Protein AF-A0A819M602-F1 (afdb_monomer_lite)

Secondary structure (DSSP, 8-state):
---------SSS-S---SSTTSHHHHHHHHHHHHH--S--TTTHHHHHHHHHHHHHHHHHTTTT-THHHHHHHHTTHHHHHHHHHTSHHHHHHHHHHHH--

InterPro domains:
  IPR019155 CLEC16A/TT9, N-terminal [PF09758] (51-88)
  IPR039272 CLEC16A/TT9 [PTHR21481] (13-89)

Sequence (101 aa):
MSVFTRAKNGLFGQIKPKNPHSLENLKYLYGVLSRNPTISDANRDLLIETLRFISEILLWGDQNDTSVFDVFLERGMLTFFLNYMRQKKWTLYLWSSVTNA

Structure (mmCIF, N/CA/C/O backbone):
data_AF-A0A819M602-F1
#
_entry.id   AF-A0A819M602-F1
#
loop_
_atom_site.group_PDB
_atom_site.id
_atom_site.type_symbol
_atom_site.label_atom_id
_atom_site.label_alt_id
_atom_site.label_comp_id
_atom_site.label_asym_id
_atom_site.label_entity_id
_atom_site.label_seq_id
_atom_site.pdbx_PDB_ins_code
_atom_site.Cartn_x
_atom_site.Cartn_y
_atom_site.Cartn_z
_atom_site.occupancy
_atom_site.B_iso_or_equiv
_atom_site.auth_seq_id
_atom_site.auth_comp_id
_atom_site.auth_asym_id
_atom_site.auth_atom_id
_atom_site.pdbx_PDB_model_num
ATOM 1 N N . MET A 1 1 ? 10.816 27.356 18.719 1.00 39.75 1 MET A N 1
ATOM 2 C CA . MET A 1 1 ? 11.761 26.783 17.736 1.00 39.75 1 MET A CA 1
ATOM 3 C C . MET A 1 1 ? 12.659 25.769 18.436 1.00 39.75 1 MET A C 1
ATOM 5 O O . MET A 1 1 ? 13.724 26.128 18.911 1.00 39.75 1 MET A O 1
ATOM 9 N N . SER A 1 2 ? 12.214 24.522 18.562 1.00 30.66 2 SER A N 1
ATOM 10 C CA . SER A 1 2 ? 13.114 23.368 18.664 1.00 30.66 2 SER A CA 1
ATOM 11 C C . SER A 1 2 ? 12.314 22.159 18.207 1.00 30.66 2 SER A C 1
ATOM 13 O O . SER A 1 2 ? 11.251 21.855 18.745 1.00 30.66 2 SER A O 1
ATOM 15 N N . VAL A 1 3 ? 12.763 21.613 17.088 1.00 46.00 3 VAL A N 1
ATOM 16 C CA . VAL A 1 3 ? 12.101 20.600 16.278 1.00 46.00 3 VAL A CA 1
ATOM 17 C C . VAL A 1 3 ? 12.212 19.260 16.998 1.00 46.00 3 VAL A C 1
ATOM 19 O O . VAL A 1 3 ? 13.266 18.911 17.521 1.00 46.00 3 VAL A O 1
ATOM 22 N N . PHE A 1 4 ? 11.103 18.523 17.037 1.00 44.53 4 PHE A N 1
ATOM 23 C CA . PHE A 1 4 ? 11.009 17.175 17.584 1.00 44.53 4 PHE A CA 1
ATOM 24 C C . PHE A 1 4 ? 12.048 16.241 16.945 1.00 44.53 4 PHE A C 1
ATOM 26 O O . PHE A 1 4 ? 11.855 15.727 15.845 1.00 44.53 4 PHE A O 1
ATOM 33 N N . THR A 1 5 ? 13.115 15.946 17.679 1.00 50.72 5 THR A N 1
ATOM 34 C CA . THR A 1 5 ? 13.970 14.786 17.423 1.00 50.72 5 THR A CA 1
ATOM 35 C C . THR A 1 5 ? 13.377 13.601 18.179 1.00 50.72 5 THR A C 1
ATOM 37 O O . THR A 1 5 ? 13.715 13.359 19.335 1.00 50.72 5 THR A O 1
ATOM 40 N N . ARG A 1 6 ? 12.463 12.851 17.552 1.00 43.16 6 ARG A N 1
ATOM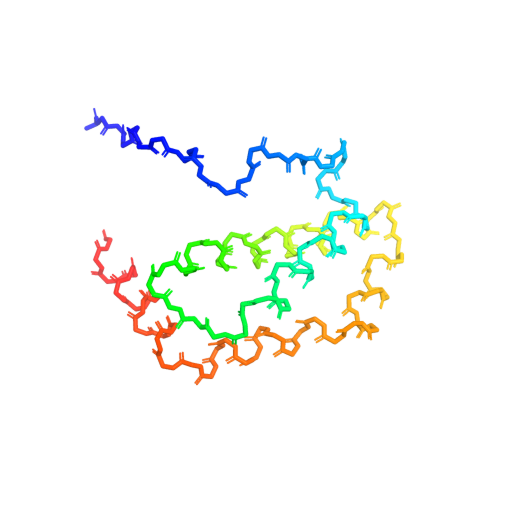 41 C CA . ARG A 1 6 ? 12.082 11.515 18.037 1.00 43.16 6 ARG A CA 1
ATOM 42 C C . ARG A 1 6 ? 12.502 10.484 17.002 1.00 43.16 6 ARG A C 1
ATOM 44 O O . ARG A 1 6 ? 11.979 10.442 15.893 1.00 43.16 6 ARG A O 1
ATOM 51 N N . ALA A 1 7 ? 13.498 9.693 17.388 1.00 43.31 7 ALA A N 1
ATOM 52 C CA . ALA A 1 7 ? 14.103 8.631 16.605 1.00 43.31 7 ALA A CA 1
ATOM 53 C C . ALA A 1 7 ? 13.045 7.708 15.969 1.00 43.31 7 ALA A C 1
ATOM 55 O O . ALA A 1 7 ? 12.325 7.001 16.672 1.00 43.31 7 ALA A O 1
ATOM 56 N N . LYS A 1 8 ? 12.988 7.681 14.630 1.00 47.97 8 LYS A N 1
ATOM 57 C CA . LYS A 1 8 ? 12.273 6.666 13.839 1.00 47.97 8 LYS A CA 1
ATOM 58 C C . LYS A 1 8 ? 13.212 5.485 13.536 1.00 47.97 8 LYS A C 1
ATOM 60 O O . LYS A 1 8 ? 13.478 5.178 12.380 1.00 47.97 8 LYS A O 1
ATOM 65 N N . ASN A 1 9 ? 13.718 4.819 14.574 1.00 47.09 9 ASN A N 1
ATOM 66 C CA . ASN A 1 9 ? 14.363 3.508 14.442 1.00 47.09 9 ASN A CA 1
ATOM 67 C C . ASN A 1 9 ? 13.384 2.460 14.975 1.00 47.09 9 ASN A C 1
ATOM 69 O O . ASN A 1 9 ? 13.173 2.391 16.181 1.00 47.09 9 ASN A O 1
ATOM 73 N N . GLY A 1 10 ? 12.757 1.676 14.092 1.00 46.91 10 GLY A N 1
ATOM 74 C CA . GLY A 1 10 ? 11.834 0.636 14.559 1.00 46.91 10 GLY A CA 1
ATOM 75 C C . GLY A 1 10 ? 11.348 -0.408 13.557 1.00 46.91 10 GLY A C 1
ATOM 76 O O . GLY A 1 10 ? 11.120 -1.531 13.980 1.00 46.91 10 GLY A O 1
ATOM 77 N N . LEU A 1 11 ? 11.203 -0.111 12.257 1.00 52.44 11 LEU A N 1
ATOM 78 C CA . LEU A 1 11 ? 10.631 -1.093 11.302 1.00 52.44 11 LEU A CA 1
ATOM 79 C C . LEU A 1 11 ? 11.243 -1.083 9.884 1.00 52.44 11 LEU A C 1
ATOM 81 O O . LEU A 1 11 ? 10.954 -1.972 9.093 1.00 52.44 11 LEU A O 1
ATOM 85 N N . PHE A 1 12 ? 12.110 -0.118 9.559 1.00 53.25 12 PHE A N 1
ATOM 86 C CA . PHE A 1 12 ? 12.689 0.065 8.212 1.00 53.25 12 PHE A CA 1
ATOM 87 C C . PHE A 1 12 ? 14.222 -0.088 8.171 1.00 53.25 12 PHE A C 1
ATOM 89 O O . PHE A 1 12 ? 14.870 0.314 7.207 1.00 53.25 12 PHE A O 1
ATOM 96 N N . GLY A 1 13 ? 14.823 -0.611 9.245 1.00 49.00 13 GLY A N 1
ATOM 97 C CA . GLY A 1 13 ? 16.279 -0.658 9.430 1.00 49.00 13 GLY A CA 1
ATOM 98 C C . GLY A 1 13 ? 16.998 -1.807 8.722 1.00 49.00 13 GLY A C 1
ATOM 99 O O . GLY A 1 13 ? 18.222 -1.865 8.771 1.00 49.00 13 GLY A O 1
ATOM 100 N N . GLN A 1 14 ? 16.279 -2.725 8.077 1.00 54.75 14 GLN A N 1
ATOM 101 C CA . GLN A 1 14 ? 16.887 -3.882 7.428 1.00 54.75 14 GLN A CA 1
ATOM 102 C C . GLN A 1 14 ? 16.366 -3.981 5.994 1.00 54.75 14 GLN A C 1
ATOM 104 O O . GLN A 1 14 ? 15.205 -4.294 5.764 1.00 54.75 14 GLN A O 1
ATOM 109 N N . ILE A 1 15 ? 17.271 -3.699 5.049 1.00 54.16 15 ILE A N 1
ATOM 110 C CA . ILE A 1 15 ? 17.103 -3.743 3.588 1.00 54.16 15 ILE A CA 1
ATOM 111 C C . ILE A 1 15 ? 16.319 -2.546 3.017 1.00 54.16 15 ILE A C 1
ATOM 113 O O . ILE A 1 15 ? 15.175 -2.656 2.588 1.00 54.16 15 ILE A O 1
ATOM 117 N N . LYS A 1 16 ? 16.973 -1.377 2.946 1.00 51.16 16 LYS A N 1
ATOM 118 C CA . LYS A 1 16 ? 16.595 -0.369 1.945 1.00 51.16 16 LYS A CA 1
ATOM 119 C C . LYS A 1 16 ? 17.098 -0.858 0.578 1.00 51.16 16 LYS A C 1
ATOM 121 O O . LYS A 1 16 ? 18.309 -1.065 0.454 1.00 51.16 16 LYS A O 1
ATOM 126 N N . PRO A 1 17 ? 16.235 -1.055 -0.432 1.00 54.47 17 PRO A N 1
ATOM 127 C CA . PRO A 1 17 ? 16.694 -1.360 -1.782 1.00 54.47 17 PRO A CA 1
ATOM 128 C C . PRO A 1 17 ? 17.604 -0.236 -2.291 1.00 54.47 17 PRO A C 1
ATOM 130 O O . PRO A 1 17 ? 17.394 0.936 -1.973 1.00 54.47 17 PRO A O 1
ATOM 133 N N . LYS A 1 18 ? 18.630 -0.596 -3.076 1.00 61.78 18 LYS A N 1
ATOM 134 C CA . LYS A 1 18 ? 19.642 0.348 -3.596 1.00 61.78 18 LYS A CA 1
ATOM 135 C C . LYS A 1 18 ? 19.028 1.514 -4.381 1.00 61.78 18 LYS A C 1
ATOM 137 O O . LYS A 1 18 ? 19.636 2.577 -4.433 1.00 61.78 18 LYS A O 1
ATOM 142 N N . ASN A 1 19 ? 17.838 1.317 -4.953 1.00 72.19 19 ASN A N 1
ATOM 143 C CA . ASN A 1 19 ? 17.038 2.365 -5.572 1.00 72.19 19 ASN A CA 1
ATOM 144 C C . ASN A 1 19 ? 15.643 2.430 -4.904 1.00 72.19 19 ASN A C 1
ATOM 146 O O . ASN A 1 19 ? 14.866 1.476 -5.035 1.00 72.19 19 ASN A O 1
ATOM 150 N N . PRO A 1 20 ? 15.305 3.527 -4.198 1.00 72.88 20 PRO A N 1
ATOM 151 C CA . PRO A 1 20 ? 14.014 3.685 -3.528 1.00 72.88 20 PRO A CA 1
ATOM 152 C C . PRO A 1 20 ? 12.829 3.765 -4.502 1.00 72.88 20 PRO A C 1
ATOM 154 O O . PRO A 1 20 ? 11.703 3.492 -4.095 1.00 72.88 20 PRO A O 1
ATOM 157 N N . HIS A 1 21 ? 13.058 4.090 -5.777 1.00 80.69 21 HIS A N 1
ATOM 158 C CA . HIS A 1 21 ? 12.017 4.224 -6.805 1.00 80.69 21 HIS A CA 1
ATOM 159 C C . HIS A 1 21 ? 11.965 3.022 -7.755 1.00 80.69 21 HIS A C 1
ATOM 161 O O . HIS A 1 21 ? 11.577 3.143 -8.909 1.00 80.69 21 HIS A O 1
ATOM 167 N N . SER A 1 22 ? 12.402 1.854 -7.283 1.00 83.19 22 SER A N 1
ATOM 168 C CA . SER A 1 22 ? 12.479 0.635 -8.091 1.00 83.19 22 SER A CA 1
ATOM 169 C C . SER A 1 22 ? 11.251 -0.263 -7.963 1.00 83.19 22 SER A C 1
ATOM 171 O O . SER A 1 22 ? 10.570 -0.294 -6.932 1.00 83.19 22 SER A O 1
ATOM 173 N N . LEU A 1 23 ? 11.052 -1.102 -8.982 1.00 86.56 23 LEU A N 1
ATOM 174 C CA . LEU A 1 23 ? 10.070 -2.184 -8.971 1.00 86.56 23 LEU A CA 1
ATOM 175 C C . LEU A 1 23 ? 10.265 -3.158 -7.792 1.00 86.56 2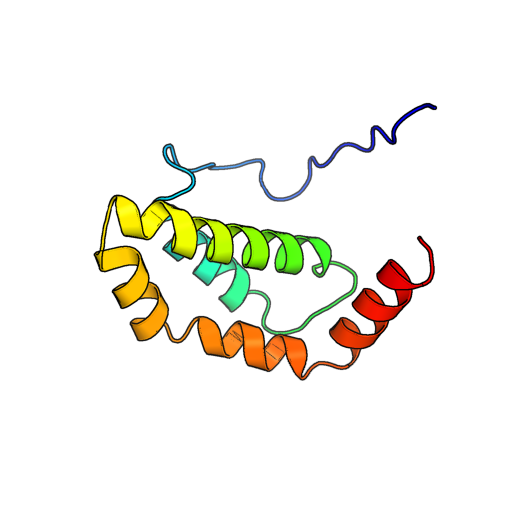3 LEU A C 1
ATOM 177 O O . LEU A 1 23 ? 9.297 -3.675 -7.232 1.00 86.56 23 LEU A O 1
ATOM 181 N N . GLU A 1 24 ? 11.511 -3.418 -7.389 1.00 88.38 24 GLU A N 1
ATOM 182 C CA . GLU A 1 24 ? 11.814 -4.265 -6.230 1.00 88.38 24 GLU A CA 1
ATOM 183 C C . GLU A 1 24 ? 11.273 -3.651 -4.932 1.00 88.38 24 GLU A C 1
ATOM 185 O O . GLU A 1 24 ? 10.637 -4.348 -4.135 1.00 88.38 24 GLU A O 1
ATOM 190 N N . ASN A 1 25 ? 11.433 -2.334 -4.759 1.00 88.69 25 ASN A N 1
ATOM 191 C CA . ASN A 1 25 ? 10.861 -1.635 -3.613 1.00 88.69 25 ASN A CA 1
ATOM 192 C C . ASN A 1 25 ? 9.326 -1.694 -3.629 1.00 88.69 25 ASN A C 1
ATOM 194 O O . ASN A 1 25 ? 8.711 -1.949 -2.596 1.00 88.69 25 ASN A O 1
ATOM 198 N N . LEU A 1 26 ? 8.696 -1.554 -4.802 1.00 91.19 26 LEU A N 1
ATOM 199 C CA . LEU A 1 26 ? 7.242 -1.693 -4.935 1.00 91.19 26 LEU A CA 1
ATOM 200 C C . LEU A 1 26 ? 6.755 -3.081 -4.478 1.00 91.19 26 LEU A C 1
ATOM 202 O O . LEU A 1 26 ? 5.784 -3.186 -3.727 1.00 91.19 26 LEU A O 1
ATOM 206 N N . LYS A 1 27 ? 7.459 -4.154 -4.866 1.00 91.19 27 LYS A N 1
ATOM 207 C CA . LYS A 1 27 ? 7.147 -5.531 -4.436 1.00 91.19 27 LYS A CA 1
ATOM 208 C C . LYS A 1 27 ? 7.303 -5.715 -2.925 1.00 91.19 27 LYS A C 1
ATOM 210 O O . LYS A 1 27 ? 6.480 -6.388 -2.301 1.00 91.19 27 LYS A O 1
ATOM 215 N N . TYR A 1 28 ? 8.320 -5.103 -2.322 1.00 92.75 28 TYR A N 1
ATOM 216 C CA . TYR A 1 28 ? 8.488 -5.112 -0.869 1.00 92.75 28 TYR A CA 1
ATOM 217 C C . TYR A 1 28 ? 7.324 -4.405 -0.156 1.00 92.75 28 TYR A C 1
ATOM 219 O O . TYR A 1 28 ? 6.721 -4.977 0.758 1.00 92.75 28 TYR A O 1
ATOM 227 N N . LEU A 1 29 ? 6.963 -3.198 -0.603 1.00 92.94 29 LEU A N 1
ATOM 228 C CA . LEU A 1 29 ? 5.867 -2.409 -0.028 1.00 92.94 29 LEU A CA 1
ATOM 229 C C . LEU A 1 29 ? 4.52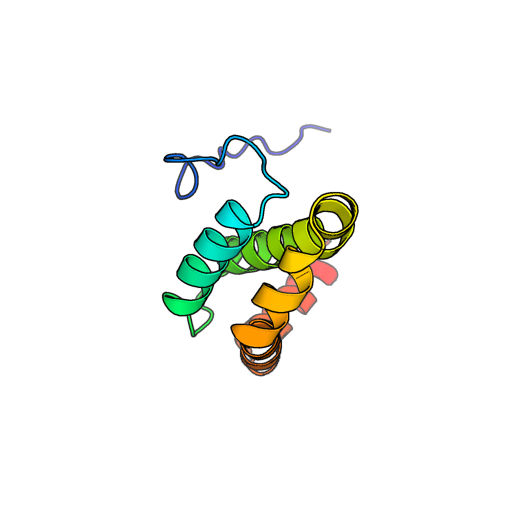0 -3.127 -0.176 1.00 92.94 29 LEU A C 1
ATOM 231 O O . LEU A 1 29 ? 3.735 -3.160 0.770 1.00 92.94 29 LEU A O 1
ATOM 235 N N . TYR A 1 30 ? 4.288 -3.811 -1.297 1.00 94.06 30 TYR A N 1
ATOM 236 C CA . TYR A 1 30 ? 3.142 -4.708 -1.456 1.00 94.06 30 TYR A CA 1
ATOM 237 C C . TYR A 1 30 ? 3.092 -5.809 -0.386 1.00 94.06 30 TYR A C 1
ATOM 239 O O . TYR A 1 30 ? 2.032 -6.087 0.179 1.00 94.06 30 TYR A O 1
ATOM 247 N N . GLY A 1 31 ? 4.238 -6.411 -0.056 1.00 93.94 31 GLY A N 1
ATOM 248 C CA . GLY A 1 31 ? 4.341 -7.382 1.034 1.00 93.94 31 GLY A CA 1
ATOM 249 C C . GLY A 1 31 ? 4.004 -6.778 2.401 1.00 93.94 31 GLY A C 1
ATOM 250 O O . GLY A 1 31 ? 3.376 -7.435 3.233 1.00 93.94 31 GLY A O 1
ATOM 251 N N . VAL A 1 32 ? 4.369 -5.514 2.641 1.00 93.25 32 VAL A N 1
ATOM 252 C CA . VAL A 1 32 ? 3.974 -4.778 3.854 1.00 93.25 32 VAL A CA 1
ATOM 253 C C . VAL A 1 32 ? 2.457 -4.594 3.911 1.00 93.25 32 VAL A C 1
ATOM 255 O O . VAL A 1 32 ? 1.866 -4.910 4.946 1.00 93.25 32 VAL A O 1
ATOM 258 N N . LEU A 1 33 ? 1.822 -4.167 2.815 1.00 93.12 33 LEU A N 1
ATOM 259 C CA . LEU A 1 33 ? 0.364 -4.006 2.747 1.00 93.12 33 LEU A C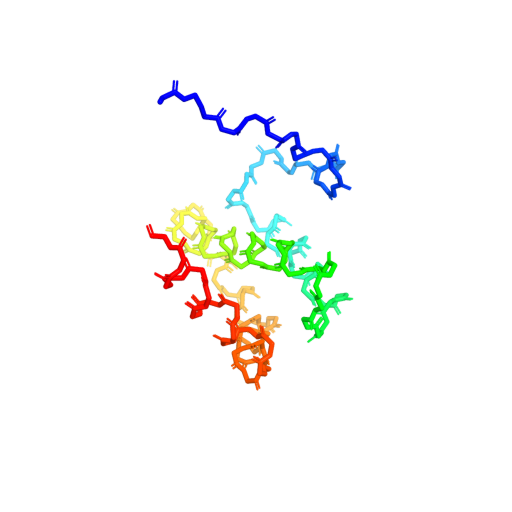A 1
ATOM 260 C C . LEU A 1 33 ? -0.372 -5.336 2.946 1.00 93.12 33 LEU A C 1
ATOM 262 O O . LEU A 1 33 ? -1.311 -5.413 3.733 1.00 93.12 33 LEU A O 1
ATOM 266 N N . SER A 1 34 ? 0.100 -6.400 2.298 1.00 92.88 34 SER A N 1
ATOM 267 C CA . SER A 1 34 ? -0.514 -7.733 2.365 1.00 92.88 34 SER A CA 1
ATOM 268 C C . SER A 1 34 ? -0.527 -8.311 3.785 1.00 92.88 34 SER A C 1
ATOM 270 O O . SER A 1 34 ? -1.470 -8.999 4.165 1.00 92.88 34 SER A O 1
ATOM 272 N N . ARG A 1 35 ? 0.496 -8.007 4.595 1.00 94.06 35 ARG A N 1
ATOM 273 C CA . ARG A 1 35 ? 0.585 -8.434 6.005 1.00 94.06 35 ARG A CA 1
ATOM 274 C C . ARG A 1 35 ? -0.238 -7.575 6.967 1.00 94.06 35 ARG A C 1
ATOM 276 O O . ARG A 1 35 ? -0.401 -7.957 8.121 1.00 94.06 35 ARG A O 1
ATOM 283 N N . ASN A 1 36 ? -0.737 -6.423 6.522 1.00 91.56 36 ASN A N 1
ATOM 284 C CA . ASN A 1 36 ? -1.415 -5.438 7.364 1.00 91.56 36 ASN A CA 1
ATOM 285 C C . ASN A 1 36 ? -2.777 -5.018 6.777 1.00 91.56 36 ASN A C 1
ATOM 287 O O . ASN A 1 36 ? -2.994 -3.832 6.548 1.00 91.56 36 ASN A O 1
ATOM 291 N N . PRO A 1 37 ? -3.730 -5.946 6.565 1.00 90.25 37 PRO A N 1
ATOM 292 C CA . PRO A 1 37 ? -5.001 -5.641 5.894 1.00 90.25 37 PRO A CA 1
ATOM 293 C C . PRO A 1 37 ? -5.904 -4.669 6.678 1.00 90.25 37 PRO A C 1
ATOM 295 O O . PRO A 1 37 ? -6.790 -4.029 6.107 1.00 90.25 37 PRO A O 1
ATOM 298 N N . THR A 1 38 ? -5.690 -4.543 7.990 1.00 90.62 38 THR A N 1
ATOM 299 C CA . THR A 1 38 ? -6.470 -3.679 8.882 1.00 90.62 38 THR A CA 1
ATOM 300 C C . THR A 1 38 ? -5.592 -2.657 9.591 1.00 90.62 38 THR A C 1
ATOM 302 O O . THR A 1 38 ? -4.521 -2.985 10.111 1.00 90.62 38 THR A O 1
ATOM 305 N N . ILE A 1 39 ? -6.094 -1.430 9.684 1.00 89.50 39 ILE A N 1
ATOM 306 C CA . ILE A 1 39 ? -5.457 -0.323 10.385 1.00 89.50 39 ILE A CA 1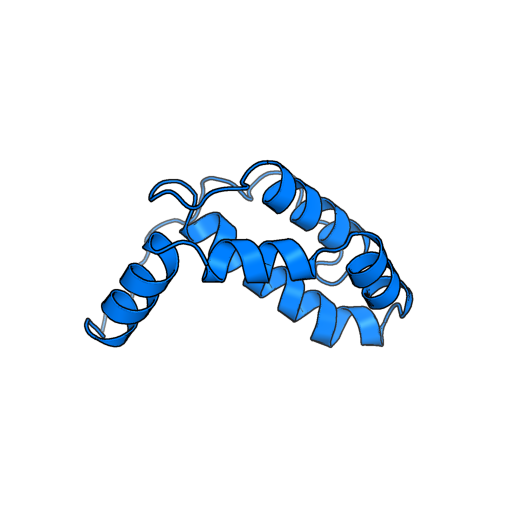
ATOM 307 C C . ILE A 1 39 ? -5.679 -0.472 11.887 1.00 89.50 39 ILE A C 1
ATOM 309 O O . ILE A 1 39 ? -6.801 -0.570 12.388 1.00 89.50 39 ILE A O 1
ATOM 313 N N . SER A 1 40 ? -4.578 -0.400 12.614 1.00 89.12 40 SER A N 1
ATOM 314 C CA . SER A 1 40 ? -4.503 -0.361 14.064 1.00 89.12 40 SER A CA 1
ATOM 315 C C . SER A 1 40 ? -3.607 0.797 14.486 1.00 89.12 40 SER A C 1
ATOM 317 O O . SER A 1 40 ? -2.836 1.327 13.688 1.00 89.12 40 SER A O 1
ATOM 319 N N . ASP A 1 41 ? -3.668 1.178 15.755 1.00 85.75 41 ASP A N 1
ATOM 320 C CA . ASP A 1 41 ? -2.832 2.264 16.268 1.00 85.75 41 ASP A CA 1
ATOM 321 C C . ASP A 1 41 ? -1.334 1.895 16.258 1.00 85.75 41 ASP A C 1
ATOM 323 O O . ASP A 1 41 ? -0.489 2.779 16.204 1.00 85.75 41 ASP A O 1
ATOM 327 N N . ALA A 1 42 ? -1.001 0.597 16.201 1.00 87.88 42 ALA A N 1
ATOM 328 C CA . ALA A 1 42 ? 0.375 0.104 16.132 1.00 87.88 42 ALA A CA 1
ATOM 329 C C . ALA A 1 42 ? 0.986 0.118 14.717 1.00 87.88 42 ALA A C 1
ATOM 331 O O . ALA A 1 42 ? 2.199 0.251 14.583 1.00 87.88 42 ALA A O 1
ATOM 332 N N . ASN A 1 43 ? 0.179 -0.035 13.660 1.00 89.50 43 ASN A N 1
ATOM 333 C CA . ASN A 1 43 ? 0.667 -0.115 12.273 1.00 89.50 43 ASN A CA 1
ATOM 334 C C . ASN A 1 43 ? 0.269 1.091 11.407 1.00 89.50 43 ASN A C 1
ATOM 336 O O . ASN A 1 43 ? 0.645 1.149 10.237 1.00 89.50 43 ASN A O 1
ATOM 340 N N . ARG A 1 44 ? -0.465 2.061 11.962 1.00 86.75 44 ARG A N 1
ATOM 341 C CA . ARG A 1 44 ? -0.956 3.231 11.224 1.00 86.75 44 ARG A CA 1
ATOM 342 C C . ARG A 1 44 ? 0.173 4.020 10.560 1.00 86.75 44 ARG A C 1
ATOM 344 O O . ARG A 1 44 ? 0.103 4.250 9.357 1.00 86.75 44 ARG A O 1
ATOM 351 N N . ASP A 1 45 ? 1.210 4.387 11.311 1.00 87.88 45 ASP A N 1
ATOM 352 C CA . ASP A 1 45 ? 2.326 5.181 10.777 1.00 87.88 45 ASP A CA 1
ATOM 353 C C . ASP A 1 45 ? 3.077 4.420 9.675 1.00 87.88 45 ASP A C 1
ATOM 355 O O . ASP A 1 45 ? 3.417 4.986 8.639 1.00 87.88 45 ASP A O 1
ATOM 359 N N . LEU A 1 46 ? 3.266 3.108 9.861 1.00 91.06 46 LEU A N 1
ATOM 360 C CA . LEU A 1 46 ? 3.847 2.221 8.853 1.00 91.06 46 LEU A CA 1
ATOM 361 C C . LEU A 1 46 ? 3.024 2.240 7.560 1.00 91.06 46 LEU A C 1
ATOM 363 O O . LEU A 1 46 ? 3.595 2.375 6.479 1.00 91.06 46 LEU A O 1
ATOM 367 N N . LEU A 1 47 ? 1.699 2.107 7.657 1.00 92.00 47 LEU A N 1
ATOM 368 C CA . LEU A 1 47 ? 0.811 2.089 6.497 1.00 92.00 47 LEU A CA 1
ATOM 369 C C . LEU A 1 47 ? 0.798 3.439 5.772 1.00 92.00 47 LEU A C 1
ATOM 371 O O . LEU A 1 47 ? 0.922 3.451 4.553 1.00 92.00 47 LEU A O 1
ATOM 375 N N . ILE A 1 48 ? 0.726 4.564 6.492 1.00 89.94 48 ILE A N 1
ATOM 376 C CA . ILE A 1 48 ? 0.777 5.911 5.893 1.00 89.94 48 ILE A CA 1
ATOM 377 C C . ILE A 1 48 ? 2.069 6.100 5.094 1.00 89.94 48 ILE A C 1
ATOM 379 O O . ILE A 1 48 ? 2.019 6.478 3.924 1.00 89.94 48 ILE A O 1
ATOM 383 N N . GLU A 1 49 ? 3.220 5.794 5.694 1.00 90.56 49 GLU A N 1
ATOM 384 C CA . GLU A 1 49 ? 4.515 5.930 5.020 1.00 90.56 49 GLU A CA 1
ATOM 385 C C . GLU A 1 49 ? 4.632 4.955 3.840 1.00 90.56 49 GLU A C 1
ATOM 387 O O . GLU A 1 49 ? 5.110 5.328 2.773 1.00 90.56 49 GLU A O 1
ATOM 392 N N . THR A 1 50 ? 4.128 3.724 3.980 1.00 93.44 50 THR A N 1
ATOM 393 C CA . THR A 1 50 ? 4.107 2.734 2.887 1.00 93.44 50 THR A CA 1
ATOM 394 C C . THR A 1 50 ? 3.305 3.248 1.693 1.00 93.44 50 THR A C 1
ATOM 396 O O . THR A 1 50 ? 3.780 3.172 0.562 1.00 93.44 50 THR A O 1
ATOM 399 N N . LEU A 1 51 ? 2.119 3.817 1.928 1.00 92.19 51 LEU A N 1
ATOM 400 C CA . LEU A 1 51 ? 1.299 4.411 0.871 1.00 92.19 51 LEU A CA 1
ATOM 401 C C . LEU A 1 51 ? 1.984 5.632 0.242 1.00 92.19 51 LEU A C 1
ATOM 403 O O . LEU A 1 51 ? 1.963 5.768 -0.978 1.00 92.19 51 LEU A O 1
ATOM 407 N N . ARG A 1 52 ? 2.648 6.476 1.045 1.00 91.56 52 ARG A N 1
ATOM 408 C CA . ARG A 1 52 ? 3.446 7.609 0.551 1.00 91.56 52 ARG A CA 1
ATOM 409 C C . ARG A 1 52 ? 4.552 7.144 -0.397 1.00 91.56 52 ARG A C 1
ATOM 411 O O . ARG A 1 52 ? 4.698 7.709 -1.475 1.00 91.56 52 ARG A O 1
ATOM 418 N N . PHE A 1 53 ? 5.301 6.108 -0.015 1.00 92.88 53 PHE A N 1
ATOM 419 C CA . PHE A 1 53 ? 6.375 5.556 -0.843 1.00 92.88 53 PHE A CA 1
ATOM 420 C C . PHE A 1 53 ? 5.856 4.894 -2.117 1.00 92.88 53 PHE A C 1
ATOM 422 O O . PHE A 1 53 ? 6.479 5.055 -3.160 1.00 92.88 53 PHE A O 1
ATOM 429 N N . ILE A 1 54 ? 4.714 4.199 -2.069 1.00 93.25 54 ILE A N 1
ATOM 430 C CA . ILE A 1 54 ? 4.080 3.668 -3.285 1.00 93.25 54 ILE A CA 1
ATOM 431 C C . ILE A 1 54 ? 3.728 4.820 -4.230 1.00 93.25 54 ILE A C 1
ATOM 433 O O . ILE A 1 54 ? 4.108 4.768 -5.393 1.00 93.25 54 ILE A O 1
ATOM 437 N N . SER A 1 55 ? 3.088 5.887 -3.741 1.00 92.25 55 SER A N 1
ATOM 438 C CA . SER A 1 55 ? 2.792 7.068 -4.563 1.00 92.25 55 SER A CA 1
ATOM 439 C C . SER A 1 55 ? 4.056 7.712 -5.143 1.00 92.25 55 SER A C 1
ATOM 441 O O . SER A 1 55 ? 4.063 8.124 -6.297 1.00 92.25 55 SER A O 1
ATOM 443 N N . GLU A 1 56 ? 5.141 7.776 -4.371 1.00 91.25 56 GLU A N 1
ATOM 444 C CA . GLU A 1 56 ? 6.432 8.304 -4.826 1.00 91.25 56 GLU A CA 1
ATOM 445 C C . GLU A 1 56 ? 7.047 7.435 -5.941 1.00 91.25 56 GLU A C 1
ATOM 447 O O . GLU A 1 56 ? 7.503 7.967 -6.951 1.00 91.25 56 GLU A O 1
ATOM 452 N N . ILE A 1 57 ? 6.988 6.104 -5.811 1.00 91.25 57 ILE A N 1
ATOM 453 C CA . ILE A 1 57 ? 7.410 5.156 -6.855 1.00 91.25 57 ILE A CA 1
ATOM 454 C C . ILE A 1 57 ? 6.538 5.293 -8.111 1.00 91.25 57 ILE A C 1
ATOM 456 O O . ILE A 1 57 ? 7.064 5.238 -9.215 1.00 91.25 57 ILE A O 1
ATOM 460 N N . LEU A 1 58 ? 5.229 5.505 -7.973 1.00 90.62 58 LEU A N 1
ATOM 461 C CA . LEU A 1 58 ? 4.347 5.696 -9.128 1.00 90.62 58 LEU A CA 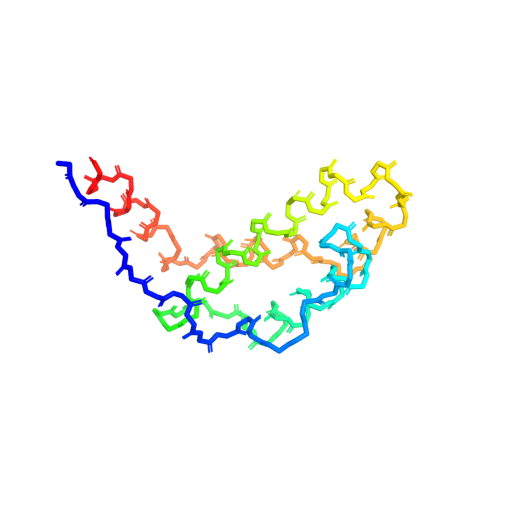1
ATOM 462 C C . LEU A 1 58 ? 4.637 6.998 -9.886 1.00 90.62 58 LEU A C 1
ATOM 464 O O . LEU A 1 58 ? 4.517 7.030 -11.103 1.00 90.62 58 LEU A O 1
ATOM 468 N N . LEU A 1 59 ? 5.029 8.065 -9.184 1.00 87.81 59 LEU A N 1
ATOM 469 C CA . LEU A 1 59 ? 5.339 9.356 -9.806 1.00 87.81 59 LEU A CA 1
ATOM 470 C C . LEU A 1 59 ? 6.732 9.391 -10.454 1.00 87.81 59 LEU A C 1
ATOM 472 O O . LEU A 1 59 ? 6.892 9.990 -11.517 1.00 87.81 59 LEU A O 1
ATOM 476 N N . TRP A 1 60 ? 7.734 8.781 -9.810 1.00 88.44 60 TRP A N 1
ATOM 477 C CA . TRP A 1 60 ? 9.147 8.901 -10.206 1.00 88.44 60 TRP A CA 1
ATOM 478 C C . TRP A 1 60 ? 9.772 7.603 -10.727 1.00 88.44 60 TRP A C 1
ATOM 480 O O . TRP A 1 60 ? 10.708 7.641 -11.522 1.00 88.44 60 TRP A O 1
ATOM 490 N N . GLY A 1 61 ? 9.281 6.445 -10.289 1.00 85.00 61 GLY A N 1
ATOM 491 C CA . GLY A 1 61 ? 9.769 5.135 -10.725 1.00 85.00 61 GLY A CA 1
ATOM 492 C C . GLY A 1 61 ? 9.336 4.801 -12.149 1.00 85.00 61 GLY A C 1
ATOM 493 O O . GLY A 1 61 ? 10.161 4.346 -12.935 1.00 85.00 61 GLY A O 1
ATOM 494 N N . ASP A 1 62 ? 8.093 5.127 -12.507 1.00 79.75 62 ASP A N 1
ATOM 495 C CA . ASP A 1 62 ? 7.549 4.912 -13.856 1.00 79.75 62 ASP A CA 1
ATOM 496 C C . ASP A 1 62 ? 8.318 5.686 -14.945 1.00 79.75 62 ASP A C 1
ATOM 498 O O . ASP A 1 62 ? 8.500 5.198 -16.056 1.00 79.75 62 ASP A O 1
ATOM 502 N N . GLN A 1 63 ? 8.889 6.849 -14.599 1.00 80.00 63 GLN A N 1
ATOM 503 C CA . GLN A 1 63 ? 9.749 7.629 -15.503 1.00 80.00 63 GLN A CA 1
ATOM 504 C C . GLN A 1 63 ? 11.034 6.885 -15.907 1.00 80.00 63 GLN A C 1
ATOM 506 O O . GLN A 1 63 ? 11.644 7.224 -16.919 1.00 80.00 63 GLN A O 1
ATOM 511 N N . ASN A 1 64 ? 11.458 5.900 -15.110 1.00 80.94 64 ASN A N 1
ATOM 512 C CA . ASN A 1 64 ? 12.672 5.118 -15.336 1.00 80.94 64 ASN A CA 1
ATOM 513 C C . ASN A 1 64 ? 12.375 3.677 -15.783 1.00 80.94 64 ASN A C 1
ATOM 515 O O . ASN A 1 64 ? 13.173 3.094 -16.514 1.00 80.94 64 ASN A O 1
ATOM 519 N N . ASP A 1 65 ? 11.262 3.095 -15.333 1.00 85.31 65 ASP A N 1
ATOM 520 C CA . ASP A 1 65 ? 10.845 1.724 -15.631 1.00 85.31 65 ASP A CA 1
ATOM 521 C C . ASP A 1 65 ? 9.316 1.650 -15.732 1.00 85.31 65 ASP A C 1
ATOM 523 O O . ASP A 1 65 ? 8.609 1.628 -14.723 1.00 85.31 65 ASP A O 1
ATOM 527 N N . THR A 1 66 ? 8.809 1.564 -16.961 1.00 85.00 66 THR A N 1
ATOM 528 C CA . THR A 1 66 ? 7.368 1.562 -17.255 1.00 85.00 66 THR A CA 1
ATOM 529 C C . THR A 1 66 ? 6.639 0.329 -16.711 1.00 85.00 66 THR A C 1
ATOM 531 O O . THR A 1 66 ? 5.418 0.329 -16.597 1.00 85.00 66 THR A O 1
ATOM 534 N N . SER A 1 67 ? 7.364 -0.737 -16.337 1.00 89.06 67 SER A N 1
ATOM 535 C CA . SER A 1 67 ? 6.754 -1.938 -15.745 1.00 89.06 67 SER A CA 1
ATOM 536 C C . SER A 1 67 ? 6.265 -1.717 -14.307 1.00 89.06 67 SER A C 1
ATOM 538 O O . SER A 1 67 ? 5.505 -2.525 -13.766 1.00 89.06 67 SER A O 1
ATOM 540 N N . VAL A 1 68 ? 6.683 -0.618 -13.667 1.00 90.06 68 VAL A N 1
ATOM 541 C CA . VAL A 1 68 ? 6.260 -0.233 -12.314 1.00 90.06 68 VAL A CA 1
ATOM 542 C C . VAL A 1 68 ? 4.745 -0.065 -12.245 1.00 90.06 68 VAL A C 1
ATOM 544 O O . VAL A 1 68 ? 4.110 -0.607 -11.333 1.00 90.06 68 VAL A O 1
ATOM 547 N N . PHE A 1 69 ? 4.163 0.654 -13.206 1.00 89.50 69 PHE A N 1
ATOM 548 C CA . PHE A 1 69 ? 2.724 0.878 -13.243 1.00 89.50 69 PHE A CA 1
ATOM 549 C C . PHE A 1 69 ? 1.952 -0.407 -13.575 1.00 89.50 69 PHE A C 1
ATOM 551 O O . PHE A 1 69 ? 0.965 -0.716 -12.902 1.00 89.50 69 PHE A O 1
ATOM 558 N N . ASP A 1 70 ? 2.447 -1.214 -14.517 1.00 91.06 70 ASP A N 1
ATOM 559 C CA . ASP A 1 70 ? 1.838 -2.503 -14.871 1.00 91.06 70 ASP A CA 1
ATOM 560 C C . ASP A 1 70 ? 1.745 -3.433 -13.654 1.00 91.06 70 ASP A C 1
ATOM 562 O O . ASP A 1 70 ? 0.672 -3.939 -13.320 1.00 91.06 70 ASP A O 1
ATOM 566 N N . VAL A 1 71 ? 2.837 -3.588 -12.899 1.00 90.56 71 VAL A N 1
ATOM 567 C CA . VAL A 1 71 ? 2.852 -4.439 -11.698 1.00 90.56 71 VAL A CA 1
ATOM 568 C C . VAL A 1 71 ? 1.963 -3.881 -10.587 1.00 90.56 71 VAL A C 1
ATOM 570 O O . VAL A 1 71 ? 1.353 -4.653 -9.840 1.00 90.56 71 VAL A O 1
ATOM 573 N N . PHE A 1 72 ? 1.860 -2.556 -10.452 1.00 93.19 72 PHE A N 1
ATOM 574 C CA . PHE A 1 72 ? 0.923 -1.942 -9.511 1.00 93.19 72 PHE A CA 1
ATOM 575 C C . PHE A 1 72 ? -0.529 -2.344 -9.820 1.00 93.19 72 PHE A C 1
ATOM 577 O O . PHE A 1 72 ? -1.279 -2.702 -8.901 1.00 93.19 72 PHE A O 1
ATOM 584 N N . LEU A 1 73 ? -0.907 -2.334 -11.102 1.00 92.06 73 LEU A N 1
ATOM 585 C CA . LEU A 1 73 ? -2.234 -2.739 -11.561 1.00 92.06 73 LEU A CA 1
ATOM 586 C C . LEU A 1 73 ? -2.461 -4.247 -11.413 1.00 92.06 73 LEU A C 1
ATOM 588 O O . LEU A 1 73 ? -3.448 -4.650 -10.798 1.00 92.06 73 LEU A O 1
ATOM 592 N N . GLU A 1 74 ? -1.536 -5.078 -11.900 1.00 93.44 74 GLU A N 1
ATOM 593 C CA . GLU A 1 74 ? -1.634 -6.545 -11.854 1.00 93.44 74 GLU A CA 1
ATOM 594 C C . GLU A 1 74 ? -1.799 -7.082 -10.429 1.00 93.44 74 GLU A C 1
ATOM 596 O O . GLU A 1 74 ? -2.530 -8.042 -10.183 1.00 93.44 74 GLU A O 1
ATOM 601 N N . ARG A 1 75 ? -1.121 -6.459 -9.460 1.00 91.06 75 ARG A N 1
ATOM 602 C CA . ARG A 1 75 ? -1.188 -6.852 -8.045 1.00 91.06 75 ARG A CA 1
ATOM 603 C C . ARG A 1 75 ? -2.416 -6.296 -7.327 1.00 91.06 75 ARG A C 1
ATOM 605 O O . ARG A 1 75 ? -2.586 -6.560 -6.137 1.00 91.06 75 ARG A O 1
ATOM 612 N N . GLY A 1 76 ? -3.252 -5.511 -8.008 1.00 91.19 76 GLY A N 1
ATOM 613 C CA . GLY A 1 76 ? -4.450 -4.908 -7.432 1.00 91.19 76 GLY A CA 1
ATOM 614 C C . GLY A 1 76 ? -4.145 -3.986 -6.253 1.00 91.19 76 GLY A C 1
ATOM 615 O O . GLY A 1 76 ? -4.959 -3.884 -5.332 1.00 91.19 76 GLY A O 1
ATOM 616 N N . MET A 1 77 ? -2.980 -3.324 -6.246 1.00 91.94 77 MET A N 1
ATOM 617 C CA . MET A 1 77 ? -2.493 -2.583 -5.074 1.00 91.94 77 MET A CA 1
ATOM 618 C C . MET A 1 77 ? -3.411 -1.416 -4.686 1.00 91.94 77 MET A C 1
ATOM 620 O O . MET A 1 77 ? -3.556 -1.104 -3.504 1.00 91.94 77 MET A O 1
ATOM 624 N N . LEU A 1 78 ? -4.110 -0.825 -5.661 1.00 91.31 78 LEU A N 1
ATOM 625 C CA . LEU A 1 78 ? -5.115 0.216 -5.433 1.00 91.31 78 LEU A CA 1
ATOM 626 C C . LEU A 1 78 ? -6.253 -0.249 -4.504 1.00 91.31 78 LEU A C 1
ATOM 628 O O . LEU A 1 78 ? -6.788 0.539 -3.722 1.00 91.31 78 LEU A O 1
ATOM 632 N N . THR A 1 79 ? -6.585 -1.541 -4.525 1.00 91.25 79 THR A N 1
ATOM 633 C CA . THR A 1 79 ? -7.634 -2.124 -3.677 1.00 91.25 79 THR A CA 1
ATOM 634 C C . THR A 1 79 ? -7.297 -1.999 -2.193 1.00 91.25 79 THR A C 1
ATOM 636 O O . THR A 1 79 ? -8.192 -1.771 -1.379 1.00 91.25 79 THR A O 1
ATOM 639 N N . PHE A 1 80 ? -6.014 -2.065 -1.819 1.00 90.25 80 PHE A N 1
ATOM 640 C CA . PHE A 1 80 ? -5.596 -1.827 -0.436 1.00 90.25 80 PHE A CA 1
ATOM 641 C C . PHE A 1 80 ? -5.923 -0.399 0.001 1.00 90.25 80 PHE A C 1
ATOM 643 O O . PHE A 1 80 ? -6.491 -0.208 1.073 1.00 90.25 80 PHE A O 1
ATOM 650 N N . PHE A 1 81 ? -5.655 0.591 -0.854 1.00 86.81 81 PHE A N 1
ATOM 651 C CA . PHE A 1 81 ? -5.993 1.994 -0.602 1.00 86.81 81 PHE A CA 1
ATOM 652 C C . PHE A 1 81 ? -7.490 2.170 -0.326 1.00 86.81 81 PHE A C 1
ATOM 654 O O . PHE A 1 81 ? -7.880 2.761 0.682 1.00 86.81 81 PHE A O 1
ATOM 661 N N . LEU A 1 82 ? -8.334 1.599 -1.189 1.00 89.56 82 LEU A N 1
ATOM 662 C CA . LEU A 1 82 ? -9.789 1.644 -1.035 1.00 89.56 82 LEU A CA 1
ATOM 663 C C . LEU A 1 82 ? -10.236 0.968 0.267 1.00 89.56 82 LEU A C 1
ATOM 665 O O . LEU A 1 82 ? -11.057 1.513 1.005 1.00 89.56 82 LEU A O 1
ATOM 669 N N . ASN A 1 83 ? -9.668 -0.195 0.584 1.00 90.81 83 ASN A N 1
ATOM 670 C CA . ASN A 1 83 ? -9.983 -0.926 1.807 1.00 90.81 83 ASN A CA 1
ATOM 671 C C . ASN A 1 83 ? -9.592 -0.147 3.063 1.00 90.81 83 ASN A C 1
ATOM 673 O O . ASN A 1 83 ? -10.349 -0.154 4.031 1.00 90.81 83 ASN A O 1
ATOM 677 N N . TYR A 1 84 ? -8.459 0.555 3.055 1.00 90.00 84 TYR A N 1
ATOM 678 C CA . TYR A 1 84 ? -8.042 1.408 4.166 1.00 90.00 84 TYR A CA 1
ATOM 679 C C . TYR A 1 84 ? -8.936 2.635 4.328 1.00 90.00 84 TYR A C 1
ATOM 681 O O . TYR A 1 84 ? -9.348 2.938 5.445 1.00 90.00 84 TYR A O 1
ATOM 689 N N . MET A 1 85 ? -9.315 3.297 3.231 1.00 85.50 85 MET A N 1
ATOM 690 C CA . MET A 1 85 ? -10.223 4.450 3.283 1.00 85.50 85 MET A CA 1
ATOM 691 C C . MET A 1 85 ? -11.608 4.088 3.829 1.00 85.50 85 MET A C 1
ATOM 693 O O . MET A 1 85 ? -12.250 4.904 4.486 1.00 85.50 85 MET A O 1
ATOM 697 N N . ARG A 1 86 ? -12.063 2.850 3.612 1.00 87.38 86 ARG A N 1
ATOM 698 C CA . ARG A 1 86 ? -13.334 2.345 4.155 1.00 87.38 86 ARG A CA 1
ATOM 699 C C . ARG A 1 86 ? -13.279 2.040 5.656 1.00 87.38 86 ARG A C 1
ATOM 701 O O . ARG A 1 86 ? -14.326 1.859 6.278 1.00 87.38 86 ARG A O 1
ATOM 708 N N . GLN A 1 87 ? -12.094 1.972 6.260 1.00 85.38 87 GLN A N 1
ATOM 709 C CA . GLN A 1 87 ? -11.945 1.703 7.688 1.00 85.38 87 GLN A CA 1
ATOM 710 C C . GLN A 1 87 ? -12.083 3.003 8.493 1.00 85.38 87 GLN A C 1
ATOM 712 O O . GLN A 1 87 ? -11.262 3.911 8.379 1.00 85.38 87 GLN A O 1
ATOM 717 N N . LYS A 1 88 ? -13.079 3.069 9.393 1.00 70.94 88 LYS A N 1
ATOM 718 C CA . LYS A 1 88 ? -13.382 4.256 10.231 1.00 70.94 88 LYS A CA 1
ATOM 719 C C . LYS A 1 88 ? -12.171 4.815 10.993 1.00 70.94 88 LYS A C 1
ATOM 721 O O . LYS A 1 88 ? -12.091 6.019 11.235 1.00 70.94 88 LYS A O 1
ATOM 726 N N . LYS A 1 89 ? -11.220 3.950 11.366 1.00 71.12 89 LYS A N 1
ATOM 727 C CA . LYS A 1 89 ? -9.987 4.337 12.067 1.00 71.12 89 LYS A CA 1
ATOM 728 C C . LYS A 1 89 ? -9.076 5.249 11.235 1.00 71.12 89 LYS A C 1
ATOM 730 O O . LYS A 1 89 ? -8.306 5.994 11.834 1.00 71.12 89 LYS A O 1
ATOM 735 N N . TRP A 1 90 ? -9.135 5.214 9.905 1.00 69.56 90 TRP A N 1
ATOM 736 C CA . TRP A 1 90 ? -8.327 6.087 9.047 1.00 69.56 90 TRP A CA 1
ATOM 737 C C . TRP A 1 90 ? -8.855 7.524 9.037 1.00 69.56 90 TRP A C 1
ATOM 739 O O . TRP A 1 90 ? -8.119 8.469 9.307 1.00 69.56 90 TRP A O 1
ATOM 749 N N . THR A 1 91 ? -10.162 7.673 8.808 1.00 66.62 91 THR A N 1
ATOM 750 C CA . THR A 1 91 ? -10.865 8.962 8.751 1.00 66.62 91 THR A CA 1
ATOM 751 C C . THR A 1 91 ? -10.777 9.747 10.055 1.00 66.62 91 THR A C 1
ATOM 753 O O . THR A 1 91 ? -10.562 10.954 10.023 1.00 66.62 91 THR A O 1
ATOM 756 N N . LEU A 1 92 ? -10.881 9.070 11.204 1.00 69.62 92 LEU A N 1
ATOM 757 C CA . LEU A 1 92 ? -10.763 9.729 12.510 1.00 69.62 92 LEU A CA 1
ATOM 758 C C . LEU A 1 92 ? -9.357 10.288 12.750 1.00 69.62 92 LEU A C 1
ATOM 760 O O . LEU A 1 92 ? -9.218 11.365 13.320 1.00 69.62 92 LEU A O 1
ATOM 764 N N . TYR A 1 93 ? -8.322 9.583 12.287 1.00 70.94 93 TYR A N 1
ATOM 765 C CA . TYR A 1 93 ? -6.947 10.042 12.439 1.00 70.94 93 TYR A CA 1
ATOM 766 C C . TYR A 1 93 ? -6.650 11.240 11.549 1.00 70.94 93 TYR A C 1
ATOM 768 O O . TYR A 1 93 ? -6.221 12.260 12.071 1.00 70.94 93 TYR A O 1
ATOM 776 N N . LEU A 1 94 ? -6.936 11.152 10.244 1.00 67.50 94 LEU A N 1
ATOM 777 C CA . LEU A 1 94 ? -6.706 12.268 9.322 1.00 67.50 94 LEU A CA 1
ATOM 778 C C . LEU A 1 94 ? -7.402 13.540 9.802 1.00 67.50 94 LEU A C 1
ATOM 780 O O . LEU A 1 94 ? -6.781 14.596 9.822 1.00 67.50 94 LEU A O 1
ATOM 784 N N . TRP A 1 95 ? -8.652 13.431 10.255 1.00 66.56 95 TRP A N 1
ATOM 785 C CA . TRP A 1 95 ? -9.363 14.584 10.793 1.00 66.56 95 TRP A CA 1
ATOM 786 C C . TRP A 1 95 ? -8.693 15.107 12.068 1.00 66.56 95 TRP A C 1
ATOM 788 O O . TRP A 1 95 ? -8.383 16.287 12.135 1.00 66.56 95 TRP A O 1
ATOM 798 N N . SER A 1 96 ? -8.341 14.233 13.021 1.00 70.31 96 SER A N 1
ATOM 799 C CA . SER A 1 96 ? -7.625 14.648 14.237 1.00 70.31 96 SER A CA 1
ATOM 800 C C . SER A 1 96 ? -6.250 15.273 13.971 1.00 70.31 96 SER A C 1
ATOM 802 O O . SER A 1 96 ? -5.843 16.168 14.701 1.00 70.31 96 SER A O 1
ATOM 804 N N . SER A 1 97 ? -5.527 14.819 12.945 1.00 67.31 97 SER A N 1
ATOM 805 C CA . SER A 1 97 ? -4.216 15.348 12.565 1.00 67.31 97 SER A CA 1
ATOM 806 C C . SER A 1 97 ? -4.324 16.681 11.829 1.00 67.31 97 SER A C 1
ATOM 808 O O . SER A 1 97 ? -3.419 17.496 11.942 1.00 67.31 97 SER A O 1
ATOM 810 N N . VAL A 1 98 ? -5.419 16.909 11.097 1.00 68.50 98 VAL A N 1
ATOM 811 C CA . VAL A 1 98 ? -5.707 18.178 10.411 1.00 68.50 98 VAL A CA 1
ATOM 812 C C . VAL A 1 98 ? -6.256 19.229 11.379 1.00 68.50 98 VAL A C 1
ATOM 814 O O . VAL A 1 98 ? -5.980 20.406 11.196 1.00 68.50 98 VAL A O 1
ATOM 817 N N . THR A 1 99 ? -7.012 18.836 12.409 1.00 66.94 99 THR A N 1
ATOM 818 C CA . THR A 1 99 ? -7.621 19.784 13.359 1.00 66.94 99 THR A CA 1
ATOM 819 C C . THR A 1 99 ? -6.780 20.080 14.599 1.00 66.94 99 THR A C 1
ATOM 821 O O . THR A 1 99 ? -7.078 21.043 15.294 1.00 66.94 99 THR A O 1
ATOM 824 N N . ASN A 1 100 ? -5.773 19.256 14.915 1.00 57.25 100 ASN A N 1
ATOM 825 C CA . ASN A 1 100 ? -4.845 19.491 16.034 1.00 57.25 100 ASN A CA 1
ATOM 826 C C . ASN A 1 100 ? -3.498 20.106 15.595 1.00 57.25 100 ASN A C 1
ATOM 828 O O . ASN A 1 100 ? -2.536 20.059 16.365 1.00 57.25 100 ASN A O 1
ATOM 832 N N . ALA A 1 101 ? -3.414 20.634 14.371 1.00 48.72 101 ALA A N 1
ATOM 833 C CA . ALA A 1 101 ? -2.275 21.394 13.849 1.00 48.72 101 ALA A CA 1
ATOM 834 C C . ALA A 1 101 ? -2.623 22.887 13.799 1.00 48.72 101 ALA A C 1
ATOM 836 O O . ALA A 1 101 ? -1.715 23.698 14.086 1.00 48.72 101 ALA A O 1
#

Organism: NCBI:txid433720

pLDDT: mean 78.71, std 16.86, range [30.66, 94.06]

Foldseek 3Di:
DDDDPDDPDDDPPPDDDPDLLELVVVVVLLVVLVVDLDDDPVCPVVVVVSVVSLVVSVVPVCVPPVCSVVVCVVSVVVVSVVSHVPHPVNVVVVVCVVVVD

Radius of gyration: 14.98 Å; chains: 1; bounding box: 33×35×36 Å